Protein AF-A0A975DLH9-F1 (afdb_monomer_lite)

Sequence (59 aa):
MAKEKKEPPREDGVVLTEEQAKRRRARNIAIAAVLGFLVVLFYVVTIVKLGPNVLNRPL

Secondary structure (DSSP, 8-state):
------PPP-----PPPHHHHHHHHHHHHHHHHHHHHHHHHHHHHHHHHHHHHHH----

Structure (mmCIF, N/CA/C/O backbone):
data_AF-A0A975DLH9-F1
#
_entry.id   AF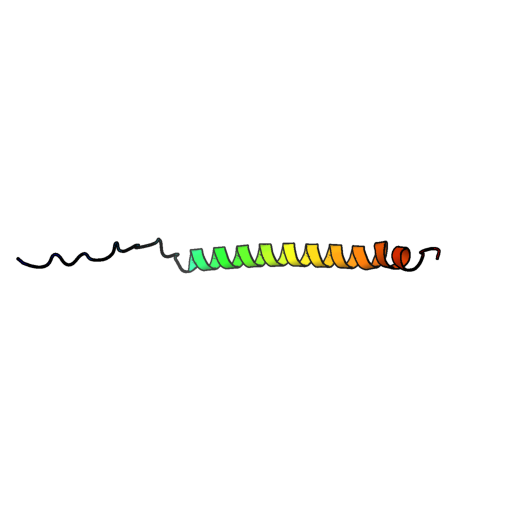-A0A975DLH9-F1
#
loop_
_atom_site.group_PDB
_atom_site.id
_atom_site.type_symbol
_atom_site.label_atom_id
_atom_site.label_alt_id
_atom_site.label_comp_id
_atom_site.label_asym_id
_atom_site.label_entity_id
_atom_site.label_seq_id
_atom_site.pdbx_PDB_ins_code
_atom_site.Cartn_x
_atom_site.Cartn_y
_atom_site.Cartn_z
_atom_site.occupancy
_atom_site.B_iso_or_equiv
_atom_site.auth_seq_id
_atom_site.auth_comp_id
_atom_site.auth_asym_id
_atom_site.auth_atom_id
_atom_site.pdbx_PDB_model_num
ATOM 1 N N . MET A 1 1 ? -16.900 -40.963 42.783 1.00 50.41 1 MET A N 1
ATOM 2 C CA . MET A 1 1 ? -15.927 -40.422 41.809 1.00 50.41 1 MET A CA 1
ATOM 3 C C . MET A 1 1 ? -16.678 -39.552 40.808 1.00 50.41 1 MET A C 1
ATOM 5 O O . MET A 1 1 ? -17.195 -40.067 39.825 1.00 50.41 1 MET A O 1
ATOM 9 N N . ALA A 1 2 ? -16.844 -38.263 41.111 1.00 54.50 2 ALA A N 1
ATOM 10 C CA . ALA A 1 2 ? -17.505 -37.312 40.220 1.00 54.50 2 ALA A CA 1
ATOM 11 C C . ALA A 1 2 ? -16.440 -36.640 39.344 1.00 54.50 2 ALA A C 1
ATOM 13 O O . ALA A 1 2 ? -15.431 -36.164 39.858 1.00 54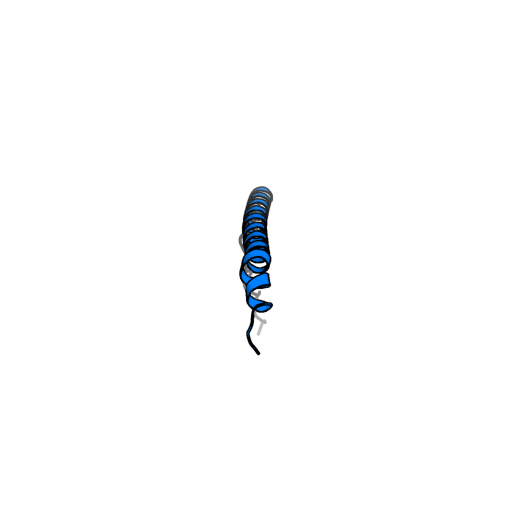.50 2 ALA A O 1
ATOM 14 N N . LYS A 1 3 ? -16.637 -36.679 38.024 1.00 60.38 3 LYS A N 1
ATOM 15 C CA . LYS A 1 3 ? -15.706 -36.144 37.025 1.00 60.38 3 LYS A CA 1
ATOM 16 C C . LYS A 1 3 ? -15.590 -34.625 37.162 1.00 60.38 3 LYS A C 1
ATOM 18 O O . LYS A 1 3 ? -16.564 -33.911 36.949 1.00 60.38 3 LYS A O 1
ATOM 23 N N . GLU A 1 4 ? -14.385 -34.154 37.447 1.00 66.38 4 GLU A N 1
ATOM 24 C CA . GLU A 1 4 ? -13.993 -32.755 37.320 1.00 66.38 4 GLU A CA 1
ATOM 25 C C . GLU A 1 4 ? -14.016 -32.377 35.828 1.00 66.38 4 GLU A C 1
ATOM 27 O O . GLU A 1 4 ? -13.189 -32.828 35.032 1.00 66.38 4 GLU A O 1
ATOM 32 N N . LYS A 1 5 ? -15.025 -31.603 35.413 1.00 64.31 5 LYS A N 1
ATOM 33 C CA . LYS A 1 5 ? -15.043 -30.955 34.098 1.00 64.31 5 LYS A CA 1
ATOM 34 C C . LYS A 1 5 ? -13.963 -29.870 34.118 1.00 64.31 5 LYS A C 1
ATOM 36 O O . LYS A 1 5 ? -14.191 -28.790 34.648 1.00 64.31 5 LYS A O 1
ATOM 41 N N . LYS A 1 6 ? -12.798 -30.155 33.534 1.00 64.19 6 LYS A N 1
ATOM 42 C CA . LYS A 1 6 ? -11.830 -29.118 33.158 1.00 64.19 6 LYS A CA 1
ATOM 43 C C . LYS A 1 6 ? -12.446 -28.276 32.046 1.00 64.19 6 LYS A C 1
ATOM 45 O O . LYS A 1 6 ? -12.483 -28.703 30.893 1.00 64.19 6 LYS A O 1
ATOM 50 N N . GLU A 1 7 ? -12.970 -27.109 32.401 1.00 65.81 7 GLU A N 1
ATOM 51 C CA . GLU A 1 7 ? -13.242 -26.063 31.420 1.00 65.81 7 GLU A CA 1
ATOM 52 C C . GLU A 1 7 ? -11.898 -25.631 30.807 1.00 65.81 7 GLU A C 1
ATOM 54 O O . GLU A 1 7 ? -10.931 -25.443 31.554 1.00 65.81 7 GLU A O 1
ATOM 59 N N . PRO A 1 8 ? -11.779 -25.536 29.469 1.00 68.75 8 PRO A N 1
ATOM 60 C CA . PRO A 1 8 ? -10.567 -25.005 28.861 1.00 68.75 8 PRO A CA 1
ATOM 61 C C . PRO A 1 8 ? -10.344 -23.571 29.370 1.00 68.75 8 PRO A C 1
ATOM 63 O O . PRO A 1 8 ? -11.330 -22.868 29.619 1.00 68.75 8 PRO A O 1
ATOM 66 N N . PRO A 1 9 ? -9.084 -23.121 29.535 1.00 68.81 9 PRO A N 1
ATOM 67 C CA . PRO A 1 9 ? -8.806 -21.741 29.903 1.00 68.81 9 PRO A CA 1
ATOM 68 C C . PRO A 1 9 ? -9.503 -20.850 28.883 1.00 68.81 9 PRO A C 1
ATOM 70 O O . PRO A 1 9 ? -9.233 -20.948 27.685 1.00 68.81 9 PRO A O 1
ATOM 73 N N . ARG A 1 10 ? -10.451 -20.032 29.338 1.00 66.06 10 ARG A N 1
ATOM 74 C CA . ARG A 1 10 ? -11.033 -19.006 28.485 1.00 66.06 10 ARG A CA 1
ATOM 75 C C . ARG A 1 10 ? -9.918 -18.003 28.252 1.00 66.06 10 ARG A C 1
ATOM 77 O O . ARG A 1 10 ? -9.594 -17.205 29.127 1.00 66.06 10 ARG A O 1
ATOM 84 N N . GLU A 1 11 ? -9.262 -18.116 27.106 1.00 65.56 11 GLU A N 1
ATOM 85 C CA . GLU A 1 11 ? -8.457 -17.035 26.561 1.00 65.56 11 GLU A CA 1
ATOM 86 C C . GLU A 1 11 ? -9.431 -15.918 26.179 1.00 65.56 11 GLU A C 1
ATOM 88 O O . GLU A 1 11 ? -9.773 -15.726 25.014 1.00 65.56 11 GLU A O 1
ATOM 93 N N . ASP A 1 12 ? -9.931 -15.207 27.189 1.00 65.69 12 ASP A N 1
ATOM 94 C CA . ASP A 1 12 ? -10.705 -13.985 27.026 1.00 65.69 12 ASP A CA 1
ATOM 95 C C . ASP A 1 12 ? -9.719 -12.897 26.574 1.00 65.69 12 ASP A C 1
ATOM 97 O O . ASP A 1 12 ? -9.263 -12.044 27.335 1.00 65.69 12 ASP A O 1
ATOM 101 N N . GLY A 1 13 ? -9.282 -13.011 25.318 1.00 72.62 13 GLY A N 1
ATOM 102 C CA . GLY A 1 13 ? -8.361 -12.086 24.684 1.00 72.62 13 GLY A CA 1
ATOM 103 C C . GLY A 1 13 ? -8.970 -10.690 24.597 1.00 72.62 13 GLY A C 1
ATOM 104 O O . GLY A 1 13 ? -10.181 -10.520 24.461 1.00 72.62 13 GLY A O 1
ATOM 105 N N . VAL A 1 14 ? -8.118 -9.665 24.650 1.00 78.44 14 VAL A N 1
ATOM 106 C CA . VAL A 1 14 ? -8.544 -8.266 24.528 1.00 78.44 14 VAL A CA 1
ATOM 107 C C . VAL A 1 14 ? -9.205 -8.048 23.160 1.00 78.44 14 VAL A C 1
ATOM 109 O O . VAL A 1 14 ? -8.528 -7.977 22.131 1.00 78.44 14 VAL A O 1
ATOM 112 N N . VAL A 1 15 ? -10.535 -7.932 23.143 1.00 82.25 15 VAL A N 1
ATOM 113 C CA . VAL A 1 15 ? -11.305 -7.587 21.943 1.00 82.25 15 VAL A CA 1
ATOM 114 C C . VAL A 1 15 ? -11.171 -6.088 21.697 1.00 82.25 15 VAL A C 1
ATOM 116 O O . VAL A 1 15 ? -11.446 -5.270 22.572 1.00 82.25 15 VAL A O 1
ATOM 119 N N . LEU A 1 16 ? -10.722 -5.718 20.497 1.00 83.06 16 LEU A N 1
ATOM 120 C CA . LEU A 1 16 ? -10.597 -4.313 20.115 1.00 83.06 16 LEU A CA 1
ATOM 121 C C . LEU A 1 16 ? -11.980 -3.674 20.002 1.00 83.06 16 LEU A C 1
ATOM 123 O O . LEU A 1 16 ? -12.877 -4.243 19.380 1.00 83.06 16 LEU A O 1
ATOM 127 N N . THR A 1 17 ? -12.113 -2.446 20.501 1.00 89.25 17 THR A N 1
ATOM 128 C CA . THR A 1 17 ? -13.281 -1.620 20.178 1.00 89.25 17 THR A CA 1
ATOM 129 C C . THR A 1 17 ? -13.298 -1.313 18.677 1.00 89.25 17 THR A C 1
ATOM 131 O O . THR A 1 17 ? -12.256 -1.318 18.008 1.00 89.25 17 THR A O 1
ATOM 134 N N . GLU A 1 18 ? -14.472 -1.017 18.118 1.00 90.31 18 GLU A N 1
ATOM 135 C CA . GLU A 1 18 ? -14.605 -0.714 16.686 1.00 90.31 18 GLU A CA 1
ATOM 136 C C . GLU A 1 18 ? -13.695 0.446 16.251 1.00 90.31 18 GLU A C 1
ATOM 138 O O . GLU A 1 18 ? -13.061 0.401 15.191 1.00 90.31 18 GLU A O 1
ATOM 143 N N . GLU A 1 19 ? -13.540 1.453 17.116 1.00 91.62 19 GLU A N 1
ATOM 144 C CA . GLU A 1 19 ? -12.645 2.584 16.885 1.00 91.62 19 GLU A CA 1
ATOM 145 C C . GLU A 1 19 ? -11.170 2.166 16.817 1.00 91.62 19 GLU A C 1
ATOM 147 O O . GLU A 1 19 ? -10.431 2.605 15.928 1.00 91.62 19 GLU A O 1
ATOM 152 N N . GLN A 1 20 ? -10.727 1.292 17.726 1.00 91.94 20 GLN A N 1
ATOM 153 C CA . GLN A 1 20 ? -9.358 0.773 17.734 1.00 91.94 20 GLN A CA 1
ATOM 154 C C . GLN A 1 20 ? -9.085 -0.082 16.491 1.00 91.94 20 GLN A C 1
ATOM 156 O O . GLN A 1 20 ? -8.035 0.057 15.850 1.00 91.94 20 GLN A O 1
ATOM 161 N N . ALA A 1 21 ? -10.045 -0.923 16.100 1.00 92.88 21 ALA A N 1
ATOM 162 C CA . ALA A 1 21 ? -9.954 -1.732 14.892 1.00 92.88 21 ALA A CA 1
ATOM 163 C C . ALA A 1 21 ? -9.865 -0.857 13.629 1.00 92.88 21 ALA A C 1
ATOM 165 O O . ALA A 1 21 ? -9.026 -1.115 12.759 1.00 92.88 21 ALA A O 1
ATOM 166 N N . LYS A 1 22 ? -10.662 0.217 13.543 1.00 93.44 22 LYS A N 1
ATOM 167 C CA . LYS A 1 22 ? -10.642 1.170 12.422 1.00 93.44 22 LYS A CA 1
ATOM 168 C C . LYS A 1 22 ? -9.298 1.892 12.304 1.00 93.44 22 LYS A C 1
ATOM 170 O O . LYS A 1 22 ? -8.726 1.937 11.214 1.00 93.44 22 LYS A O 1
ATOM 175 N N . ARG A 1 23 ? -8.742 2.386 13.418 1.00 94.00 23 ARG A N 1
ATOM 176 C CA . ARG A 1 23 ? -7.413 3.033 13.445 1.00 94.00 23 ARG A CA 1
ATOM 177 C C . ARG A 1 23 ? -6.301 2.078 13.008 1.00 94.00 23 ARG A C 1
ATOM 179 O O . ARG A 1 23 ? -5.425 2.460 12.234 1.00 94.00 23 ARG A O 1
ATOM 186 N N . ARG A 1 24 ? -6.354 0.817 13.452 1.00 94.12 24 ARG A N 1
ATOM 187 C CA . ARG A 1 24 ? -5.407 -0.226 13.029 1.00 94.12 24 ARG A CA 1
ATOM 188 C C . ARG A 1 24 ? -5.497 -0.500 11.525 1.00 94.12 24 ARG A C 1
ATOM 190 O O . ARG A 1 24 ? -4.459 -0.565 10.871 1.00 94.12 24 ARG A O 1
ATOM 197 N N . ARG A 1 25 ? -6.708 -0.613 10.965 1.00 95.00 25 ARG A N 1
ATOM 198 C CA . ARG A 1 25 ? -6.904 -0.792 9.514 1.00 95.00 25 ARG A CA 1
ATOM 199 C C . ARG A 1 25 ? -6.330 0.380 8.719 1.00 95.00 25 ARG A C 1
ATOM 201 O O . ARG A 1 25 ? -5.583 0.142 7.779 1.00 95.00 25 ARG A O 1
ATOM 208 N N . ALA A 1 26 ? -6.601 1.618 9.134 1.00 96.69 26 ALA A N 1
ATOM 209 C CA . ALA A 1 26 ? -6.068 2.808 8.469 1.00 96.69 26 ALA A CA 1
ATOM 210 C C . ALA A 1 26 ? -4.529 2.819 8.438 1.00 96.69 26 ALA A C 1
ATOM 212 O O . ALA A 1 26 ? -3.936 3.045 7.385 1.00 96.69 26 ALA A O 1
ATOM 213 N N . ARG A 1 27 ? -3.873 2.494 9.562 1.00 96.56 27 ARG A N 1
ATOM 214 C CA . ARG A 1 27 ? -2.406 2.396 9.616 1.00 96.56 27 ARG A CA 1
ATOM 215 C C . ARG A 1 27 ? -1.868 1.305 8.691 1.00 96.56 27 ARG A C 1
ATOM 217 O O . ARG A 1 27 ? -0.905 1.546 7.973 1.00 96.56 27 ARG A O 1
ATOM 224 N N . ASN A 1 28 ? -2.487 0.127 8.687 1.00 97.94 28 ASN A N 1
ATOM 225 C CA . ASN A 1 28 ? -2.057 -0.965 7.815 1.00 97.94 28 ASN A CA 1
ATOM 226 C C . ASN A 1 28 ? -2.186 -0.589 6.332 1.00 97.94 28 ASN A C 1
ATOM 228 O O . ASN A 1 28 ? -1.296 -0.908 5.550 1.00 97.94 28 ASN A O 1
ATOM 232 N N . ILE A 1 29 ? -3.252 0.125 5.960 1.00 98.12 29 ILE A N 1
ATOM 233 C CA . ILE A 1 29 ? -3.446 0.627 4.594 1.00 98.12 29 ILE A CA 1
ATOM 234 C C . ILE A 1 29 ? -2.356 1.641 4.235 1.00 98.12 29 ILE A C 1
ATOM 236 O O . ILE A 1 29 ? -1.772 1.538 3.162 1.00 98.12 29 ILE A O 1
ATOM 240 N N . ALA A 1 30 ? -2.034 2.575 5.134 1.00 97.81 30 ALA A N 1
ATOM 241 C CA . ALA A 1 30 ? -0.964 3.543 4.902 1.00 97.81 30 ALA A CA 1
ATOM 242 C C . ALA A 1 30 ? 0.394 2.852 4.690 1.00 97.81 30 ALA A C 1
ATOM 244 O O . ALA A 1 30 ? 1.109 3.169 3.744 1.00 97.81 30 ALA A O 1
ATOM 245 N N . ILE A 1 31 ? 0.720 1.860 5.525 1.00 98.25 31 ILE A N 1
ATOM 246 C CA . ILE A 1 31 ? 1.950 1.070 5.386 1.00 98.25 31 ILE A CA 1
ATOM 247 C C . ILE A 1 31 ? 1.969 0.333 4.042 1.00 98.25 31 ILE A C 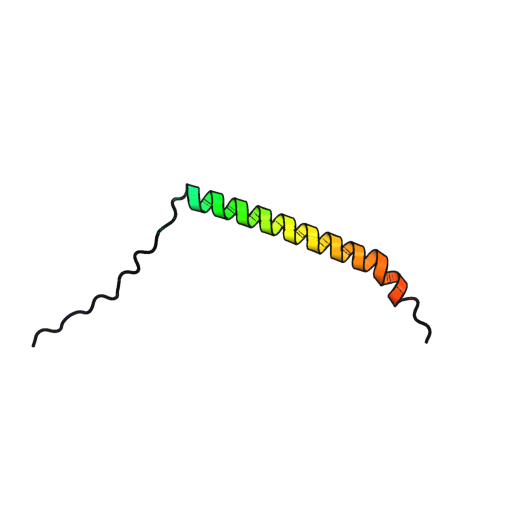1
ATOM 249 O O . ILE A 1 31 ? 2.966 0.395 3.328 1.00 98.25 31 ILE A O 1
ATOM 253 N N . ALA A 1 32 ? 0.867 -0.325 3.671 1.00 98.31 32 ALA A N 1
ATOM 254 C CA . ALA A 1 32 ? 0.763 -1.039 2.402 1.00 98.31 32 ALA A CA 1
ATOM 255 C C . ALA A 1 32 ? 0.915 -0.098 1.196 1.00 98.31 32 ALA A C 1
ATOM 257 O O . ALA A 1 32 ? 1.618 -0.435 0.247 1.00 98.31 32 ALA A O 1
ATOM 258 N N . ALA A 1 33 ? 0.315 1.093 1.253 1.00 98.56 33 ALA A N 1
ATOM 259 C CA . ALA A 1 33 ? 0.430 2.099 0.203 1.00 98.56 33 ALA A CA 1
ATOM 260 C C . ALA A 1 33 ? 1.878 2.583 0.032 1.00 98.56 33 ALA A C 1
ATOM 262 O O . ALA A 1 33 ? 2.380 2.627 -1.089 1.00 98.56 33 ALA A O 1
ATOM 263 N N . VAL A 1 34 ? 2.572 2.891 1.134 1.00 98.50 34 VAL A N 1
ATOM 264 C CA . VAL A 1 34 ? 3.974 3.341 1.101 1.00 98.50 34 VAL A CA 1
ATOM 265 C C . VAL A 1 34 ? 4.894 2.241 0.576 1.00 98.50 34 VAL A C 1
ATOM 267 O O . VAL A 1 34 ? 5.705 2.495 -0.313 1.00 98.50 34 VAL A O 1
ATOM 270 N N . LEU A 1 35 ? 4.753 1.014 1.084 1.00 98.69 35 LEU A N 1
ATOM 271 C CA . LEU A 1 35 ? 5.549 -0.127 0.627 1.00 98.69 35 LEU A CA 1
ATOM 272 C C . LEU A 1 35 ? 5.301 -0.430 -0.854 1.00 98.69 35 LEU A C 1
ATOM 274 O O . LEU A 1 35 ? 6.254 -0.610 -1.607 1.00 98.69 35 LEU A O 1
ATOM 278 N N . GLY A 1 36 ? 4.038 -0.439 -1.284 1.00 98.62 36 GLY A N 1
ATOM 279 C CA . GLY A 1 36 ? 3.674 -0.663 -2.681 1.00 98.62 36 GLY A CA 1
ATOM 280 C C . GLY A 1 36 ? 4.251 0.408 -3.606 1.00 98.62 36 GLY A C 1
ATOM 281 O O . GLY A 1 36 ? 4.853 0.077 -4.626 1.00 98.62 36 GLY A O 1
ATOM 282 N N . PHE A 1 37 ? 4.147 1.682 -3.222 1.00 98.62 37 PHE A N 1
ATOM 283 C CA . PHE A 1 37 ? 4.745 2.786 -3.970 1.00 98.62 37 PHE A CA 1
ATOM 284 C C . PHE A 1 37 ? 6.266 2.638 -4.095 1.00 98.62 37 PHE A C 1
ATOM 286 O O . PHE A 1 37 ? 6.809 2.764 -5.192 1.00 98.62 37 PHE A O 1
ATOM 293 N N . LEU A 1 38 ? 6.947 2.321 -2.990 1.00 98.44 38 LEU A N 1
ATOM 294 C CA . LEU A 1 38 ? 8.394 2.124 -2.973 1.00 98.44 38 LEU A CA 1
ATOM 295 C C . LEU A 1 38 ? 8.818 1.001 -3.936 1.00 98.44 38 LEU A C 1
ATOM 297 O O . LEU A 1 38 ? 9.742 1.186 -4.726 1.00 98.44 38 LEU A O 1
ATOM 301 N N . VAL A 1 39 ? 8.122 -0.140 -3.912 1.00 98.50 39 VAL A N 1
ATOM 302 C CA . VAL A 1 39 ? 8.387 -1.279 -4.809 1.00 98.50 39 VAL A CA 1
ATOM 303 C C . VAL A 1 39 ? 8.213 -0.888 -6.274 1.00 98.50 39 VAL A C 1
ATOM 305 O O . VAL A 1 39 ? 9.085 -1.184 -7.089 1.00 98.50 39 VAL A O 1
ATOM 308 N N . VAL A 1 40 ? 7.121 -0.197 -6.612 1.00 98.56 40 VAL A N 1
ATOM 309 C CA . VAL A 1 40 ? 6.872 0.271 -7.984 1.00 98.56 40 VAL A CA 1
ATOM 310 C C . VAL A 1 40 ? 7.981 1.216 -8.437 1.00 98.56 40 VAL A C 1
ATOM 312 O O . VAL A 1 40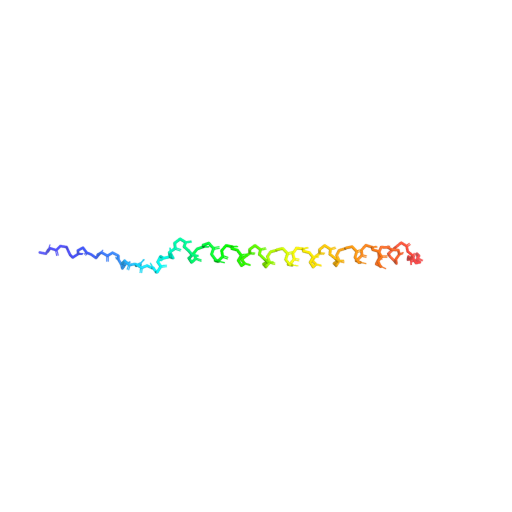 ? 8.506 1.055 -9.538 1.00 98.56 40 VAL A O 1
ATOM 315 N N . LEU A 1 41 ? 8.390 2.156 -7.582 1.00 98.12 41 LEU A N 1
ATOM 316 C CA . LEU A 1 41 ? 9.473 3.088 -7.883 1.00 98.12 41 LEU A CA 1
ATOM 317 C C . LEU A 1 41 ? 10.779 2.339 -8.173 1.00 98.12 41 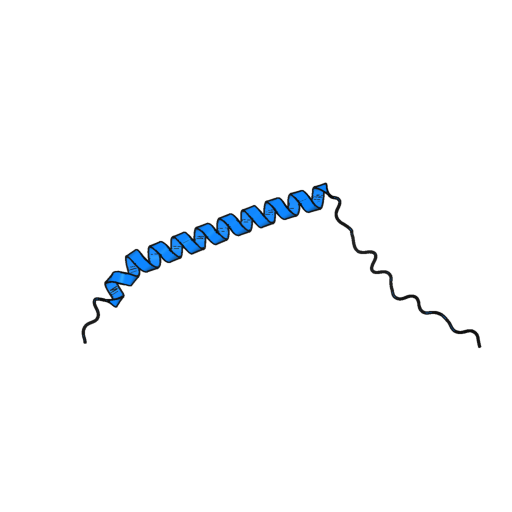LEU A C 1
ATOM 319 O O . LEU A 1 41 ? 11.405 2.582 -9.206 1.00 98.12 41 LEU A O 1
ATOM 323 N N . PHE A 1 42 ? 11.169 1.395 -7.313 1.00 97.06 42 PHE A N 1
ATOM 324 C CA . PHE A 1 42 ? 12.360 0.577 -7.544 1.00 97.06 42 PHE A CA 1
ATOM 325 C C . PHE A 1 42 ? 12.261 -0.238 -8.830 1.00 97.06 42 PHE A C 1
ATOM 327 O O . PHE A 1 42 ? 13.231 -0.297 -9.578 1.00 97.06 42 PHE A O 1
ATOM 334 N N . TYR A 1 43 ? 11.104 -0.826 -9.124 1.00 96.06 43 TYR A N 1
ATOM 335 C CA . TYR A 1 43 ? 10.906 -1.613 -10.337 1.00 96.06 43 TYR A CA 1
ATOM 336 C C . TYR A 1 43 ? 11.055 -0.767 -11.608 1.00 96.06 43 TYR A C 1
ATOM 338 O O . TYR A 1 43 ? 11.761 -1.160 -12.537 1.00 96.06 43 TYR A O 1
ATOM 346 N N . VAL A 1 44 ? 10.468 0.434 -11.621 1.00 96.69 44 VAL A N 1
ATOM 347 C CA . VAL A 1 44 ? 10.634 1.397 -12.719 1.00 96.69 44 VAL A CA 1
ATOM 348 C C . VAL A 1 44 ? 12.107 1.762 -12.892 1.00 96.69 44 VAL A C 1
ATOM 350 O O . VAL A 1 44 ? 12.630 1.695 -14.003 1.00 96.69 44 VAL A O 1
ATOM 353 N N . VAL A 1 45 ? 12.804 2.092 -11.800 1.00 94.81 45 VAL A N 1
ATOM 354 C CA . VAL A 1 45 ? 14.240 2.403 -11.838 1.00 94.81 45 VAL A CA 1
ATOM 355 C C . VAL A 1 45 ? 15.051 1.214 -12.353 1.00 94.81 45 VAL A C 1
ATOM 357 O O . VAL A 1 45 ? 15.956 1.413 -13.160 1.00 94.81 45 VAL A O 1
ATOM 360 N N . THR A 1 46 ? 14.720 -0.008 -11.940 1.00 92.25 46 THR A N 1
ATOM 361 C CA . THR A 1 46 ? 15.368 -1.233 -12.416 1.00 92.25 46 THR A CA 1
ATOM 362 C C . THR A 1 46 ? 15.223 -1.380 -13.925 1.00 92.25 46 THR A C 1
ATOM 364 O O . THR A 1 46 ? 16.224 -1.572 -14.609 1.00 92.25 46 THR A O 1
ATOM 367 N N . ILE A 1 47 ? 14.017 -1.223 -14.473 1.00 91.31 47 ILE A N 1
ATOM 368 C CA . ILE A 1 47 ? 13.804 -1.315 -15.924 1.00 91.31 47 ILE A CA 1
ATOM 369 C C . ILE A 1 47 ? 14.586 -0.221 -16.657 1.00 91.31 47 ILE A C 1
ATOM 371 O O . ILE A 1 47 ? 15.303 -0.517 -17.609 1.00 91.31 47 ILE A O 1
ATOM 375 N N . VAL A 1 48 ? 14.485 1.031 -16.206 1.00 92.00 48 VAL A N 1
ATOM 376 C CA . VAL A 1 48 ? 15.112 2.175 -16.885 1.00 92.00 48 VAL A CA 1
ATOM 377 C C . VAL A 1 48 ? 16.639 2.106 -16.830 1.00 92.00 48 VAL A C 1
ATOM 379 O O . VAL A 1 48 ? 17.299 2.408 -17.820 1.00 92.00 48 VAL A O 1
ATOM 382 N N . LYS A 1 49 ? 17.214 1.724 -15.683 1.00 84.94 49 LYS A N 1
ATOM 383 C CA . LYS A 1 49 ? 18.669 1.751 -15.471 1.00 84.94 49 LYS A CA 1
ATOM 384 C C . LYS A 1 49 ? 19.361 0.438 -15.807 1.00 84.94 49 LYS A C 1
ATOM 386 O O . LYS A 1 49 ? 20.441 0.469 -16.387 1.00 84.94 49 LYS A O 1
ATOM 391 N N . LEU A 1 50 ? 18.790 -0.702 -15.416 1.00 81.19 50 LEU A N 1
ATOM 392 C CA . LEU A 1 50 ? 19.404 -2.000 -15.690 1.00 81.19 50 LEU A CA 1
ATOM 393 C C . LEU A 1 50 ? 18.999 -2.540 -17.059 1.00 81.19 50 LEU A C 1
ATOM 395 O O . LEU A 1 50 ? 19.849 -3.138 -17.704 1.00 81.19 50 LEU A O 1
ATOM 399 N N . GLY A 1 51 ? 17.774 -2.285 -17.534 1.00 74.62 51 GLY A N 1
ATOM 400 C CA . GLY A 1 51 ? 17.267 -2.798 -18.815 1.00 74.62 51 GLY A CA 1
ATOM 401 C C . GLY A 1 51 ? 18.229 -2.595 -19.994 1.00 74.62 51 GLY A C 1
ATOM 402 O O . GLY A 1 51 ? 18.639 -3.585 -20.597 1.00 74.62 51 GLY A O 1
ATOM 403 N N . PRO A 1 52 ? 18.681 -1.362 -20.290 1.00 75.56 52 PRO A N 1
ATOM 404 C CA . PRO A 1 52 ? 19.616 -1.111 -21.390 1.00 75.56 52 PRO A CA 1
ATOM 405 C C . PRO A 1 52 ? 20.986 -1.780 -21.199 1.00 75.56 52 PRO A C 1
ATOM 40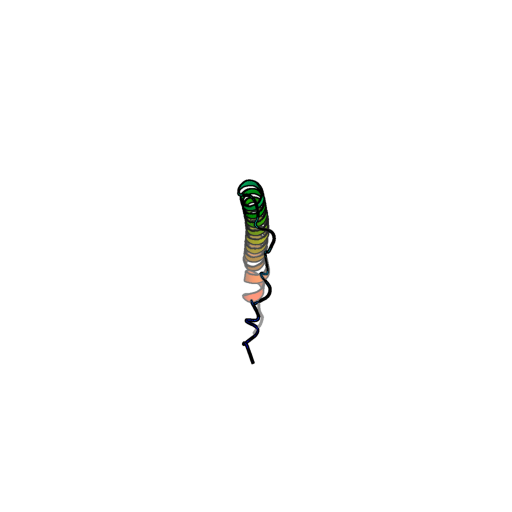7 O O . PRO A 1 52 ? 21.583 -2.258 -22.162 1.00 75.56 52 PRO A O 1
ATOM 410 N N . ASN A 1 53 ? 21.472 -1.862 -19.956 1.00 68.38 53 ASN A N 1
ATOM 411 C CA . ASN A 1 53 ? 22.750 -2.504 -19.642 1.00 68.38 53 ASN A CA 1
ATOM 412 C C . ASN A 1 53 ? 22.715 -4.022 -19.861 1.00 68.38 53 ASN A C 1
ATOM 414 O O . ASN A 1 53 ? 23.744 -4.593 -20.208 1.00 68.38 53 ASN A O 1
ATOM 418 N N . VAL A 1 54 ? 21.560 -4.682 -19.696 1.00 68.44 54 VAL A N 1
ATOM 419 C CA . VAL A 1 54 ? 21.448 -6.126 -19.979 1.00 68.44 54 VAL A CA 1
ATOM 420 C C . VAL A 1 54 ? 21.457 -6.419 -21.483 1.00 68.44 54 VAL A C 1
ATOM 422 O O . VAL A 1 54 ? 21.944 -7.471 -21.889 1.00 68.44 54 VAL A O 1
ATOM 425 N N . LEU A 1 55 ? 20.942 -5.503 -22.316 1.00 70.56 55 LEU A N 1
ATOM 426 C CA . LEU A 1 55 ? 20.985 -5.647 -23.777 1.00 70.56 55 LEU A CA 1
ATOM 427 C C . LEU A 1 55 ? 22.388 -5.383 -24.347 1.00 70.56 55 LEU A C 1
ATOM 429 O O . LEU A 1 55 ? 22.772 -6.006 -25.332 1.00 70.56 55 LEU A O 1
ATOM 433 N N . ASN A 1 56 ? 23.172 -4.513 -23.708 1.00 71.38 56 ASN A N 1
ATOM 434 C CA . ASN A 1 56 ? 24.551 -4.213 -24.096 1.00 71.38 56 ASN A CA 1
ATOM 435 C C . ASN A 1 56 ? 25.558 -5.180 -23.450 1.00 71.38 56 ASN A C 1
ATOM 437 O O . ASN A 1 56 ? 26.504 -4.737 -22.795 1.00 71.38 56 ASN A O 1
ATOM 441 N N . ARG A 1 57 ? 25.390 -6.500 -23.628 1.00 70.75 57 ARG A N 1
ATOM 442 C CA . ARG A 1 57 ? 26.467 -7.450 -23.297 1.00 70.75 57 ARG A CA 1
ATOM 443 C C . ARG A 1 57 ? 27.282 -7.799 -24.547 1.00 70.75 57 ARG A C 1
ATOM 445 O O . ARG A 1 57 ? 26.680 -8.176 -25.554 1.00 70.75 57 ARG A O 1
ATOM 452 N N . PRO A 1 58 ? 28.625 -7.742 -24.502 1.00 73.81 58 PRO A N 1
ATOM 453 C CA . PRO A 1 58 ? 29.436 -8.384 -25.527 1.00 73.81 58 PRO A CA 1
ATOM 454 C C . PRO A 1 58 ? 29.242 -9.910 -25.449 1.00 73.81 58 PRO A C 1
ATOM 456 O O . PRO A 1 58 ? 29.104 -10.477 -24.354 1.00 73.81 58 PRO A O 1
ATOM 459 N N . LEU A 1 59 ? 29.149 -10.548 -26.620 1.00 71.81 59 LEU A N 1
ATOM 460 C CA . LEU A 1 59 ? 29.122 -12.006 -26.765 1.00 71.81 59 LEU A CA 1
ATOM 461 C C . LEU A 1 59 ? 30.492 -12.600 -26.456 1.00 71.81 59 LEU A C 1
ATOM 463 O O . LEU A 1 59 ? 31.491 -12.054 -26.974 1.00 71.81 59 LEU A O 1
#

Radius of gyration: 26.52 Å; chains: 1; bounding box: 47×44×69 Å

Foldseek 3Di:
DDDDPPDDPPCPDDDDDPVRVVVVVVVVVVVVVVVVVVVVVVVVCCCVPVVVVVVPDDD

pLDDT: mean 83.93, std 14.08, range [50.41, 98.69]